Protein AF-A0A7Y5RL65-F1 (afdb_monomer)

Sequence (64 aa):
LALAPDPSFVVQGTNDTFGTPDELRAHLPAGTTLFEVPGAHSYPKGSRSALTQALTSIAGMLPG

Foldseek 3Di:
DPDDPDAAEEEAACAEPVAHPVRVVVVDDPRYHYQYFHDYPDRDPVRVVSVVVSVVVVVVVDDD

Secondary structure (DSSP, 8-state):
-PPPPPP-EEEEETT-TT--HHHHHTTSPTT-EEEEESSSSSPPGGGHHHHHHHHHHHHHHS--

Nearest PDB structures (foldseek):
  3qit-assembly2_D  TM=6.050E-01  e=3.395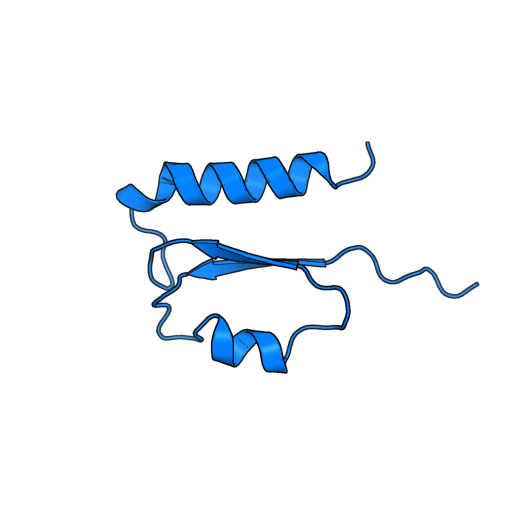E-01  Moorena producens 19L
  6ty7-assembly1_A  TM=5.904E-01  e=2.774E-01  synthetic construct
  8b6p-assembly1_A  TM=7.157E-01  e=5.359E+00  Rhodococcus sp. (in: high G+C Gram-positive bacteria)
  2wtm-assembly1_B  TM=5.866E-01  e=3.828E+00  Butyrivibrio proteoclasticus
  5ydo-assembly1_A  TM=4.110E-01  e=5.359E+00  Salmonella enterica

Radius of gyration: 13.13 Å; Cα contacts (8 Å, |Δi|>4): 72; chains: 1; bounding box: 23×27×41 Å

Structure (mmCIF, N/CA/C/O backbone):
data_AF-A0A7Y5RL65-F1
#
_entry.id   AF-A0A7Y5RL65-F1
#
loop_
_atom_site.group_PDB
_atom_site.id
_atom_site.type_symbol
_atom_site.label_atom_id
_atom_site.label_alt_id
_atom_site.label_comp_id
_atom_site.label_asym_id
_atom_site.label_entity_id
_atom_site.label_seq_id
_atom_site.pdbx_PDB_ins_code
_atom_site.Cartn_x
_atom_site.Cartn_y
_atom_site.Cartn_z
_atom_site.occupancy
_atom_site.B_iso_or_equiv
_atom_site.auth_seq_id
_atom_site.auth_comp_id
_atom_site.auth_asym_id
_atom_site.auth_atom_id
_atom_site.pdbx_PDB_model_num
ATOM 1 N N . LEU A 1 1 ? -8.806 -2.580 31.495 1.00 42.72 1 LEU A N 1
ATOM 2 C CA . LEU A 1 1 ? -9.190 -2.709 30.076 1.00 42.72 1 LEU A CA 1
ATOM 3 C C . LEU A 1 1 ? -7.909 -2.867 29.282 1.00 42.72 1 LEU A C 1
ATOM 5 O O . LEU A 1 1 ? -7.050 -2.005 29.414 1.00 42.72 1 LEU A O 1
ATOM 9 N N . ALA A 1 2 ? -7.739 -3.960 28.539 1.00 52.84 2 ALA A N 1
ATOM 10 C CA . ALA A 1 2 ? -6.707 -3.983 27.509 1.00 52.84 2 ALA A CA 1
ATOM 11 C C . ALA A 1 2 ? -7.136 -2.965 26.445 1.00 52.84 2 ALA A C 1
ATOM 13 O O . ALA A 1 2 ? -8.280 -3.021 25.990 1.00 52.84 2 ALA A O 1
ATOM 14 N N . LEU A 1 3 ? -6.276 -1.996 26.130 1.00 57.88 3 LEU A N 1
ATOM 15 C CA . LEU A 1 3 ? -6.479 -1.151 24.957 1.00 57.88 3 LEU A CA 1
ATOM 16 C C . LEU A 1 3 ? -6.606 -2.098 23.758 1.00 57.88 3 LEU A C 1
ATOM 18 O O . LEU A 1 3 ? -5.812 -3.036 23.636 1.00 57.88 3 LEU A O 1
ATOM 22 N N . ALA A 1 4 ? -7.631 -1.911 22.924 1.00 58.84 4 ALA A N 1
ATOM 23 C CA . ALA A 1 4 ? -7.636 -2.573 21.626 1.00 58.84 4 ALA A CA 1
ATOM 24 C C . ALA A 1 4 ? -6.317 -2.201 20.927 1.00 58.84 4 ALA A C 1
ATOM 26 O O . ALA A 1 4 ? -5.891 -1.053 21.068 1.00 58.84 4 ALA A O 1
ATOM 27 N N . PRO A 1 5 ? -5.634 -3.144 20.258 1.00 65.00 5 PRO A N 1
ATOM 28 C CA . PRO A 1 5 ? -4.411 -2.809 19.546 1.00 65.00 5 PRO A CA 1
ATOM 29 C C . PRO A 1 5 ? -4.695 -1.656 18.582 1.00 65.00 5 PRO A C 1
ATOM 31 O O . PRO A 1 5 ? -5.704 -1.684 17.871 1.00 65.00 5 PRO A O 1
ATOM 34 N N . ASP A 1 6 ? -3.826 -0.644 18.593 1.00 73.94 6 ASP A N 1
ATOM 35 C CA . ASP A 1 6 ? -3.954 0.487 17.683 1.00 73.94 6 ASP A CA 1
ATOM 36 C C . 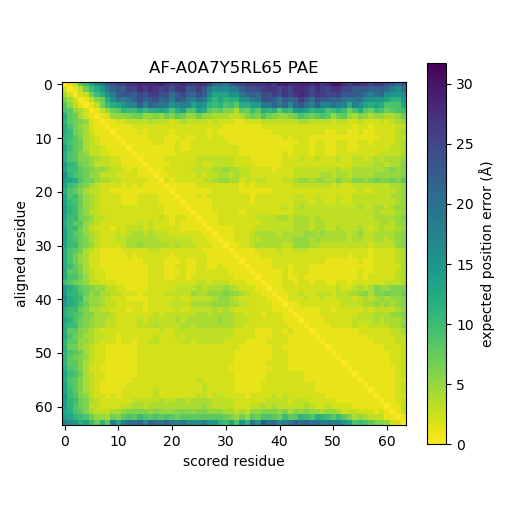ASP A 1 6 ? -3.958 -0.026 16.233 1.00 73.94 6 ASP A C 1
ATOM 38 O O . ASP A 1 6 ? -3.203 -0.953 15.897 1.00 73.94 6 ASP A O 1
ATOM 42 N N . PRO A 1 7 ? -4.812 0.540 15.361 1.00 85.81 7 PRO A N 1
ATOM 43 C CA . PRO A 1 7 ? -4.878 0.122 13.971 1.00 85.81 7 PRO A CA 1
ATOM 44 C C . PRO A 1 7 ? -3.492 0.243 13.333 1.00 85.81 7 PRO A C 1
ATOM 46 O O . PRO A 1 7 ? -2.855 1.295 13.366 1.00 85.81 7 PRO A O 1
ATOM 49 N N . SER A 1 8 ? -3.020 -0.867 12.770 1.00 91.00 8 SER A N 1
ATOM 50 C CA . SER A 1 8 ? -1.700 -0.969 12.157 1.00 91.00 8 SER A CA 1
ATOM 51 C C . SER A 1 8 ? -1.828 -0.990 10.637 1.00 91.00 8 SER A C 1
ATOM 53 O O . SER A 1 8 ? -2.650 -1.717 10.072 1.00 91.00 8 SER A O 1
ATOM 55 N N . PHE A 1 9 ? -0.991 -0.205 9.968 1.00 95.12 9 PHE A N 1
ATOM 56 C CA . PHE A 1 9 ? -0.966 -0.081 8.514 1.00 95.12 9 PHE A CA 1
ATOM 57 C C . PHE A 1 9 ? 0.457 -0.312 8.016 1.00 95.12 9 PHE A C 1
ATOM 59 O O . PHE A 1 9 ? 1.409 0.217 8.588 1.00 95.12 9 PHE A O 1
ATOM 66 N N . VAL A 1 10 ? 0.600 -1.070 6.934 1.00 96.31 10 VAL A N 1
ATOM 67 C CA . VAL A 1 10 ? 1.883 -1.308 6.271 1.00 96.31 10 VAL A CA 1
ATOM 68 C C . VAL A 1 10 ? 1.762 -0.923 4.807 1.00 96.31 10 VAL A C 1
ATOM 70 O O . VAL A 1 10 ? 0.770 -1.248 4.161 1.00 96.31 10 VAL A O 1
ATOM 73 N N . VAL A 1 11 ? 2.777 -0.245 4.276 1.00 97.69 11 VAL A N 1
ATOM 74 C CA . VAL A 1 11 ? 2.902 0.055 2.847 1.00 97.69 11 VAL A CA 1
ATOM 75 C C . VAL A 1 11 ? 4.145 -0.661 2.335 1.00 97.69 11 VAL A C 1
ATOM 77 O O . VAL A 1 11 ? 5.236 -0.373 2.825 1.00 97.69 11 VAL A O 1
ATOM 80 N N . GLN A 1 12 ? 3.975 -1.581 1.384 1.00 97.88 12 GLN A N 1
ATOM 81 C CA . GLN A 1 12 ? 5.042 -2.456 0.895 1.00 97.88 12 GLN A CA 1
ATOM 82 C C . GLN A 1 12 ? 5.198 -2.385 -0.626 1.00 97.88 12 GLN A C 1
ATOM 84 O O . GLN A 1 12 ? 4.218 -2.411 -1.374 1.00 97.88 12 GLN A O 1
ATOM 89 N N . GLY A 1 13 ? 6.451 -2.328 -1.084 1.00 98.06 13 GLY A N 1
ATOM 90 C CA . GLY A 1 13 ? 6.799 -2.453 -2.497 1.00 98.06 13 GLY A CA 1
ATOM 91 C C . GLY A 1 13 ? 6.500 -3.858 -3.020 1.00 98.06 13 GLY A C 1
ATOM 92 O O . GLY A 1 13 ? 6.920 -4.839 -2.412 1.00 98.06 13 GLY A O 1
ATOM 93 N N . THR A 1 14 ? 5.812 -3.979 -4.158 1.00 97.62 14 THR A N 1
ATOM 94 C CA . THR A 1 14 ? 5.430 -5.290 -4.727 1.00 97.62 14 THR A CA 1
ATOM 95 C C . THR A 1 14 ? 6.625 -6.190 -5.064 1.00 97.62 14 THR A C 1
ATOM 97 O O . THR A 1 14 ? 6.495 -7.407 -5.049 1.00 97.62 14 THR A O 1
ATOM 100 N N . ASN A 1 15 ? 7.784 -5.595 -5.362 1.00 95.81 15 ASN A N 1
ATOM 101 C CA . ASN A 1 15 ? 9.009 -6.268 -5.800 1.00 95.81 15 ASN A CA 1
ATOM 102 C C . ASN A 1 15 ? 10.191 -5.964 -4.856 1.00 95.81 15 ASN A C 1
ATOM 104 O O . ASN A 1 15 ? 11.336 -5.864 -5.304 1.00 95.81 15 ASN A O 1
ATOM 108 N N . ASP A 1 16 ? 9.927 -5.706 -3.573 1.00 96.50 16 ASP A N 1
ATOM 109 C CA . ASP A 1 16 ? 10.981 -5.472 -2.583 1.00 96.50 16 ASP A CA 1
ATOM 110 C C . ASP A 1 16 ? 11.788 -6.758 -2.331 1.00 96.50 16 ASP A C 1
ATOM 112 O O . ASP A 1 16 ? 11.247 -7.803 -1.976 1.00 96.50 16 ASP A O 1
ATOM 116 N N . THR A 1 17 ? 13.106 -6.674 -2.511 1.00 94.44 17 THR A N 1
ATOM 117 C CA . THR A 1 17 ? 14.042 -7.791 -2.331 1.00 94.44 17 THR A CA 1
ATOM 118 C C . THR A 1 17 ? 14.267 -8.174 -0.869 1.00 94.44 17 THR A C 1
ATOM 120 O O . THR A 1 17 ? 14.893 -9.196 -0.609 1.00 94.44 17 THR A O 1
ATOM 123 N N . PHE A 1 18 ? 13.807 -7.355 0.080 1.00 93.69 18 PHE A N 1
ATOM 124 C CA . PHE A 1 18 ? 13.878 -7.635 1.516 1.00 93.69 18 PHE A CA 1
ATOM 125 C C . PHE A 1 18 ? 12.587 -8.245 2.080 1.00 93.69 18 PHE A C 1
ATOM 127 O O . PHE A 1 18 ? 12.532 -8.548 3.270 1.00 93.69 18 PHE A O 1
ATOM 134 N N . GLY A 1 19 ? 11.569 -8.437 1.240 1.00 92.00 19 GLY A N 1
ATOM 135 C CA . GLY A 1 19 ? 10.317 -9.090 1.603 1.00 92.00 19 GLY A CA 1
ATOM 136 C C . GLY A 1 19 ? 9.190 -8.672 0.669 1.00 92.00 19 GLY A C 1
ATOM 137 O O . GLY A 1 19 ? 8.853 -7.495 0.562 1.00 92.00 19 GLY A O 1
ATOM 138 N N . THR A 1 20 ? 8.581 -9.635 -0.005 1.00 95.19 20 THR A N 1
ATOM 139 C CA . THR A 1 20 ? 7.395 -9.401 -0.833 1.00 95.19 20 THR A CA 1
ATOM 140 C C . THR A 1 20 ? 6.149 -9.194 0.036 1.00 95.19 20 THR A C 1
ATOM 142 O O . THR A 1 20 ? 6.125 -9.608 1.200 1.00 95.19 20 THR A O 1
ATOM 145 N N . PRO A 1 21 ? 5.070 -8.592 -0.499 1.00 96.69 21 PRO A N 1
ATOM 146 C CA . PRO A 1 21 ? 3.800 -8.491 0.221 1.00 96.69 21 PRO A CA 1
ATOM 147 C C . PRO A 1 21 ? 3.267 -9.839 0.727 1.00 96.69 21 PRO A C 1
ATOM 149 O O . PRO A 1 21 ? 2.757 -9.916 1.844 1.00 96.69 21 PRO A O 1
ATOM 152 N N . ASP A 1 22 ? 3.419 -10.903 -0.064 1.00 95.25 22 ASP A N 1
ATOM 153 C CA . ASP A 1 22 ? 2.961 -12.246 0.300 1.00 95.25 22 ASP A CA 1
ATOM 154 C C . ASP A 1 22 ? 3.755 -12.844 1.462 1.00 95.25 22 ASP A C 1
ATOM 156 O O . ASP A 1 22 ? 3.158 -13.387 2.393 1.00 95.25 22 ASP A O 1
ATOM 160 N N . GLU A 1 23 ? 5.082 -12.692 1.459 1.00 95.62 23 GLU A N 1
ATOM 161 C CA . GLU A 1 23 ? 5.926 -13.109 2.586 1.00 95.62 23 GLU A CA 1
ATOM 162 C C . GLU A 1 23 ? 5.576 -12.320 3.851 1.00 95.62 23 GLU A C 1
ATOM 164 O O . GLU A 1 23 ? 5.478 -12.887 4.939 1.00 95.62 23 GLU A O 1
ATOM 169 N N . LEU A 1 24 ? 5.319 -11.016 3.711 1.00 94.19 24 LEU A N 1
ATOM 170 C CA . LEU A 1 24 ? 5.026 -10.148 4.843 1.00 94.19 24 LEU A CA 1
ATOM 171 C C . LEU A 1 24 ? 3.702 -10.506 5.530 1.00 94.19 24 LEU A C 1
ATOM 173 O O . LEU A 1 24 ? 3.642 -10.517 6.759 1.00 94.19 24 LEU A O 1
ATOM 177 N N . ARG A 1 25 ? 2.650 -10.833 4.761 1.00 94.19 25 ARG A N 1
ATOM 178 C CA . ARG A 1 25 ? 1.303 -11.167 5.275 1.00 94.19 25 ARG A CA 1
ATOM 179 C C . ARG A 1 25 ? 1.324 -12.214 6.385 1.00 94.19 25 ARG A C 1
ATOM 181 O O . ARG A 1 25 ? 0.561 -12.086 7.339 1.00 94.19 25 ARG A O 1
ATOM 188 N N . ALA A 1 26 ? 2.195 -13.217 6.279 1.00 93.56 26 ALA A N 1
ATOM 189 C CA . ALA A 1 26 ? 2.308 -14.294 7.261 1.00 93.56 26 ALA A CA 1
ATOM 190 C C . ALA A 1 26 ? 2.820 -13.825 8.637 1.00 93.56 26 ALA A C 1
ATOM 192 O O . ALA A 1 26 ? 2.655 -14.531 9.631 1.00 93.56 26 ALA A O 1
ATOM 193 N N . HIS A 1 27 ? 3.432 -12.642 8.700 1.00 93.69 27 HIS A N 1
ATOM 194 C CA . HIS A 1 27 ? 4.054 -12.084 9.899 1.00 93.69 27 HIS A CA 1
ATOM 195 C C . HIS A 1 27 ? 3.299 -10.884 10.480 1.00 93.69 27 HIS A C 1
ATOM 197 O O . HIS A 1 27 ? 3.666 -10.394 11.550 1.00 93.69 27 HIS A O 1
ATOM 203 N N . LEU A 1 28 ? 2.258 -10.394 9.800 1.00 91.94 28 LEU A N 1
ATOM 204 C CA . LEU A 1 28 ? 1.512 -9.230 10.262 1.00 91.94 28 LEU A CA 1
ATOM 205 C C . LEU A 1 28 ? 0.557 -9.597 11.410 1.00 91.94 28 LEU A C 1
ATOM 207 O O . LEU A 1 28 ? -0.125 -10.623 11.345 1.00 91.94 28 LEU A O 1
ATOM 211 N N . PRO A 1 29 ? 0.440 -8.742 12.445 1.00 90.44 29 PRO A N 1
ATOM 212 C CA . PRO A 1 29 ? -0.605 -8.878 13.450 1.00 90.44 29 PRO A CA 1
ATOM 213 C C . PRO A 1 29 ? -1.995 -8.918 12.810 1.00 90.44 29 PRO A C 1
ATOM 215 O O . PRO A 1 29 ? -2.258 -8.228 11.817 1.00 90.44 29 PRO A O 1
ATOM 218 N N . ALA A 1 30 ? -2.909 -9.673 13.419 1.00 88.06 30 ALA A N 1
ATOM 219 C CA . ALA A 1 30 ? -4.303 -9.703 12.995 1.00 88.06 30 ALA A CA 1
ATOM 220 C C . ALA A 1 30 ? -4.898 -8.282 12.964 1.00 88.06 30 ALA A C 1
ATOM 222 O O . ALA A 1 30 ? -4.728 -7.510 13.906 1.00 88.06 30 ALA A O 1
ATOM 223 N N . GLY A 1 31 ? -5.596 -7.949 11.876 1.00 88.19 31 GLY A N 1
ATOM 224 C CA . GLY A 1 31 ? -6.189 -6.623 11.669 1.00 88.19 31 GLY A CA 1
ATOM 225 C C . GLY A 1 31 ? -5.261 -5.584 11.029 1.00 88.19 31 GLY A C 1
ATOM 226 O O . GLY A 1 31 ? -5.718 -4.481 10.741 1.00 88.19 31 GLY A O 1
ATOM 227 N N . THR A 1 32 ? -3.994 -5.917 10.752 1.00 93.06 32 THR A N 1
ATOM 228 C CA . THR A 1 32 ? -3.104 -5.027 9.989 1.00 93.06 32 THR A CA 1
ATOM 229 C C . THR A 1 32 ? -3.593 -4.884 8.551 1.00 93.06 32 THR A C 1
ATOM 231 O O . THR A 1 32 ? -3.840 -5.881 7.871 1.00 93.06 32 THR A O 1
ATOM 234 N N . THR A 1 33 ? -3.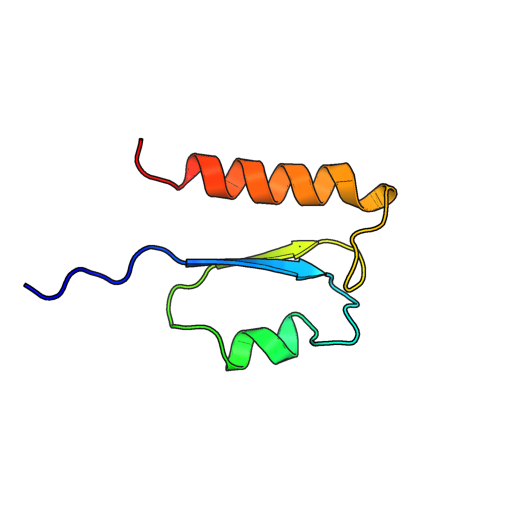684 -3.651 8.056 1.00 95.38 33 THR A N 1
ATOM 235 C CA . THR A 1 33 ? -3.976 -3.388 6.640 1.00 95.38 33 THR A CA 1
ATOM 236 C C . THR A 1 33 ? -2.673 -3.255 5.856 1.00 95.38 33 THR A C 1
ATOM 238 O O . THR A 1 33 ? -1.828 -2.428 6.197 1.00 95.38 33 THR A O 1
ATOM 241 N N . LEU A 1 34 ? -2.517 -4.050 4.796 1.00 96.88 34 LEU A N 1
ATOM 242 C CA . LEU A 1 34 ? -1.358 -4.019 3.903 1.00 96.88 34 LEU A CA 1
ATOM 243 C C . LEU A 1 34 ? -1.716 -3.328 2.581 1.00 96.88 34 LEU A C 1
ATOM 245 O O . LEU A 1 34 ? -2.572 -3.807 1.840 1.00 96.88 34 LEU A O 1
ATOM 249 N N . PHE A 1 35 ? -1.035 -2.225 2.281 1.00 97.88 35 PHE A N 1
ATOM 250 C CA . PHE A 1 35 ? -1.101 -1.516 1.009 1.00 97.88 35 PHE A CA 1
ATOM 251 C C . PHE A 1 35 ? 0.090 -1.905 0.141 1.00 97.88 35 PHE A C 1
ATOM 253 O O . PHE A 1 35 ? 1.242 -1.677 0.509 1.00 97.88 35 PHE A O 1
ATOM 260 N N . GLU A 1 36 ? -0.186 -2.450 -1.035 1.00 98.06 36 GLU A N 1
ATOM 261 C CA . GLU A 1 36 ? 0.844 -2.747 -2.023 1.00 98.06 36 GLU A CA 1
ATOM 262 C C . GLU A 1 36 ? 1.049 -1.560 -2.960 1.00 98.06 36 GLU A C 1
ATOM 264 O O . GLU A 1 36 ? 0.098 -0.992 -3.500 1.00 98.06 36 GLU A O 1
ATOM 269 N N . VAL A 1 37 ? 2.308 -1.191 -3.175 1.00 98.25 37 VAL A N 1
ATOM 270 C CA . VAL A 1 37 ? 2.698 -0.109 -4.077 1.00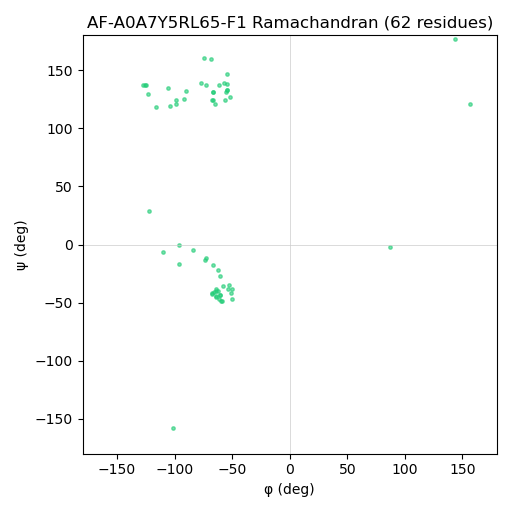 98.25 37 VAL A CA 1
ATOM 271 C C . VAL A 1 37 ? 3.666 -0.677 -5.112 1.00 98.25 37 VAL A C 1
ATOM 273 O O . VAL A 1 37 ? 4.648 -1.311 -4.726 1.00 98.25 37 VAL A O 1
ATOM 276 N N . PRO A 1 38 ? 3.453 -0.450 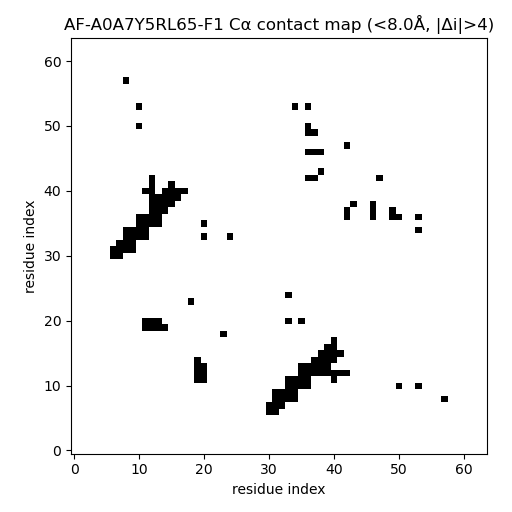-6.424 1.00 97.94 38 PRO A N 1
ATOM 277 C CA . PRO A 1 38 ? 4.411 -0.879 -7.437 1.00 97.94 38 PRO A CA 1
ATOM 278 C C . PRO A 1 38 ? 5.815 -0.374 -7.095 1.00 97.94 38 PRO A C 1
ATOM 280 O O . PRO A 1 38 ? 5.989 0.821 -6.871 1.00 97.94 38 PRO A O 1
ATOM 283 N N . GLY A 1 39 ? 6.824 -1.237 -7.039 1.00 95.75 39 GLY A N 1
ATOM 284 C CA . GLY A 1 39 ? 8.189 -0.816 -6.709 1.00 95.75 39 GLY A CA 1
ATOM 285 C C . GLY A 1 39 ? 8.960 -1.827 -5.875 1.00 95.75 39 GLY A C 1
ATOM 286 O O . GLY A 1 39 ? 8.428 -2.865 -5.503 1.00 95.75 39 GLY A O 1
ATOM 287 N N . ALA A 1 40 ? 10.227 -1.515 -5.616 1.00 94.62 40 ALA A N 1
ATOM 288 C CA . ALA A 1 40 ? 11.107 -2.304 -4.757 1.00 94.62 40 ALA A CA 1
ATOM 289 C C . ALA A 1 40 ? 11.229 -1.643 -3.372 1.00 94.62 40 ALA A C 1
ATOM 291 O O . ALA A 1 40 ? 10.395 -0.814 -3.010 1.00 94.62 40 ALA A O 1
ATOM 292 N N . HIS A 1 41 ? 12.299 -1.956 -2.635 1.00 95.38 41 HIS A N 1
ATOM 293 C CA . 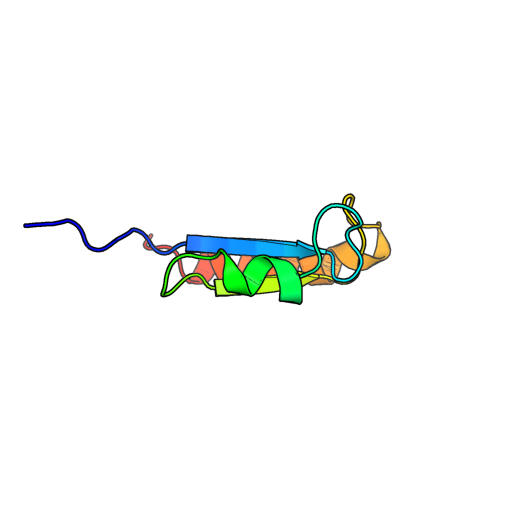HIS A 1 41 ? 12.593 -1.383 -1.318 1.00 95.38 41 HIS A CA 1
ATOM 294 C C . HIS A 1 41 ? 12.548 0.150 -1.284 1.00 95.38 41 HIS A C 1
ATOM 296 O O . HIS A 1 41 ? 12.024 0.775 -0.368 1.0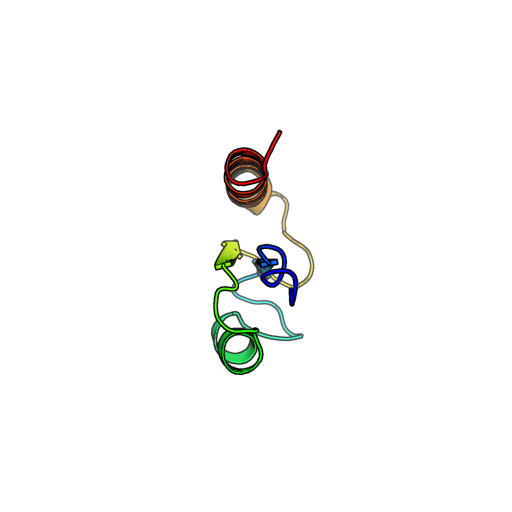0 95.38 41 HIS A O 1
ATOM 302 N N . SER A 1 42 ? 13.101 0.772 -2.326 1.00 95.00 42 SER A N 1
ATOM 303 C CA . SER A 1 42 ? 12.910 2.190 -2.600 1.00 95.00 42 SER A CA 1
ATOM 304 C C . SER A 1 42 ? 11.839 2.351 -3.668 1.00 95.00 42 SER A C 1
ATOM 306 O O . SER A 1 42 ? 11.973 1.826 -4.778 1.00 95.00 42 SER A O 1
ATOM 308 N N . TYR A 1 43 ? 10.797 3.120 -3.356 1.00 95.38 43 TYR A N 1
ATOM 309 C CA . TYR A 1 43 ? 9.741 3.419 -4.315 1.00 95.38 43 TYR A CA 1
ATOM 310 C C . TYR A 1 43 ? 10.298 4.238 -5.491 1.00 95.38 43 TYR A C 1
ATOM 312 O O . TYR A 1 43 ? 10.827 5.336 -5.280 1.00 95.38 43 TYR A O 1
ATOM 320 N N . PRO A 1 44 ? 10.191 3.752 -6.741 1.00 95.31 44 PRO A N 1
ATOM 321 C CA . PRO A 1 44 ? 10.626 4.525 -7.893 1.00 95.31 44 PRO A CA 1
ATOM 322 C C . PRO A 1 44 ? 9.715 5.744 -8.095 1.00 95.31 44 PRO A C 1
ATOM 324 O O . PRO A 1 44 ? 8.563 5.768 -7.663 1.00 95.31 44 PRO A O 1
ATOM 327 N N . LYS A 1 45 ? 10.200 6.767 -8.813 1.00 95.81 45 LYS A N 1
ATOM 328 C CA . LYS A 1 45 ? 9.433 8.009 -9.060 1.00 95.81 45 LYS A CA 1
ATOM 329 C C . LYS A 1 45 ? 8.036 7.757 -9.647 1.00 95.81 45 LY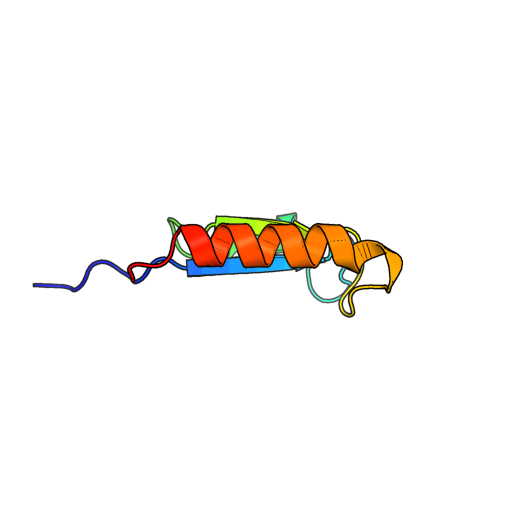S A C 1
ATOM 331 O O . LYS A 1 45 ? 7.103 8.479 -9.306 1.00 95.81 45 LYS A O 1
ATOM 336 N N . GLY A 1 46 ? 7.891 6.735 -10.497 1.00 96.69 46 GLY A N 1
ATOM 337 C CA . GLY A 1 46 ? 6.608 6.346 -11.098 1.00 96.69 46 GLY A CA 1
ATOM 338 C C . GLY A 1 46 ? 5.553 5.895 -10.081 1.00 96.69 46 GLY A C 1
ATOM 339 O O . GLY A 1 46 ? 4.361 6.010 -10.341 1.00 96.69 46 GLY A O 1
ATOM 340 N N . SER A 1 47 ? 5.974 5.473 -8.892 1.00 97.81 47 SER A N 1
ATOM 341 C CA . SER A 1 47 ? 5.094 4.986 -7.827 1.00 97.81 47 SER A CA 1
ATOM 342 C C . SER A 1 47 ? 4.511 6.095 -6.967 1.00 97.81 47 SER A C 1
ATOM 344 O O . SER A 1 47 ? 3.679 5.818 -6.108 1.00 97.81 47 SER A O 1
ATOM 346 N N . ARG A 1 48 ? 4.919 7.354 -7.188 1.00 97.56 48 ARG A N 1
ATOM 347 C CA . ARG A 1 48 ? 4.507 8.497 -6.364 1.00 97.56 48 ARG A CA 1
ATOM 348 C C . ARG A 1 48 ? 2.994 8.562 -6.174 1.00 97.56 48 ARG A C 1
ATOM 350 O O . ARG A 1 48 ? 2.550 8.727 -5.048 1.00 97.56 48 ARG A O 1
ATOM 357 N N . SER A 1 49 ? 2.215 8.416 -7.247 1.00 98.19 49 SER A N 1
ATOM 358 C CA . SER A 1 49 ? 0.752 8.502 -7.152 1.00 98.19 49 SER A CA 1
ATOM 359 C C . SER A 1 49 ? 0.165 7.389 -6.283 1.00 98.19 49 SER A C 1
ATOM 361 O O . SER A 1 49 ? -0.676 7.669 -5.436 1.00 98.19 49 SER A O 1
ATOM 363 N N . ALA A 1 50 ? 0.629 6.148 -6.459 1.00 98.00 50 ALA A N 1
ATOM 364 C CA . ALA A 1 50 ? 0.156 5.002 -5.685 1.00 98.00 50 ALA A CA 1
ATOM 365 C C . ALA A 1 50 ? 0.566 5.113 -4.208 1.00 98.00 50 ALA A C 1
ATOM 367 O O . ALA A 1 50 ? -0.255 4.906 -3.319 1.00 98.00 50 ALA A O 1
ATOM 368 N N . LEU A 1 51 ? 1.806 5.538 -3.942 1.00 9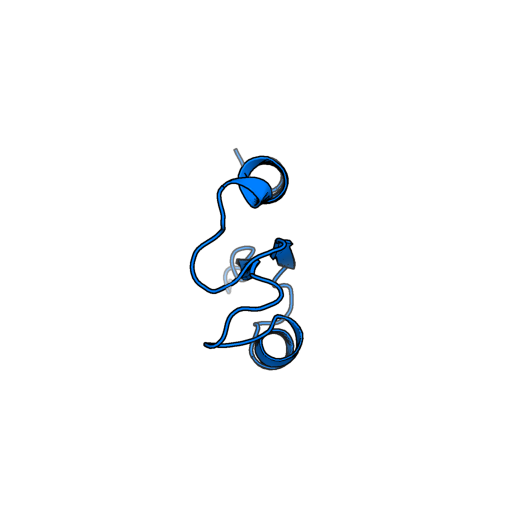8.12 51 LEU A N 1
ATOM 369 C CA . LEU A 1 51 ? 2.287 5.788 -2.585 1.00 98.12 51 LEU A CA 1
ATOM 370 C C . LEU A 1 51 ? 1.476 6.894 -1.897 1.00 98.12 51 LEU A C 1
ATOM 372 O O . LEU A 1 51 ? 1.031 6.720 -0.767 1.00 98.12 51 LEU A O 1
ATOM 376 N N . THR A 1 52 ? 1.244 8.022 -2.574 1.00 98.31 52 THR A N 1
ATOM 377 C CA . THR A 1 52 ? 0.416 9.105 -2.028 1.00 98.31 52 THR A CA 1
ATOM 378 C C . THR A 1 52 ? -1.009 8.631 -1.759 1.00 98.31 52 THR A C 1
ATOM 380 O O . THR A 1 52 ? -1.531 8.914 -0.688 1.00 98.31 52 THR A O 1
ATOM 383 N N . GLN A 1 53 ? -1.620 7.863 -2.665 1.00 98.56 53 GLN A N 1
ATOM 384 C CA . GLN A 1 53 ? -2.963 7.319 -2.462 1.00 98.56 53 GLN A CA 1
ATOM 385 C C . GLN A 1 53 ? -3.046 6.400 -1.233 1.00 98.56 53 GLN A C 1
ATOM 387 O O . GLN A 1 53 ? -3.993 6.519 -0.453 1.00 98.56 53 GLN A O 1
ATOM 392 N N . ALA A 1 54 ? -2.060 5.518 -1.035 1.00 98.19 54 ALA A N 1
ATOM 393 C CA . ALA A 1 54 ? -1.991 4.660 0.147 1.00 98.19 54 ALA A CA 1
ATOM 394 C C . ALA A 1 54 ? -1.917 5.498 1.435 1.00 98.19 54 ALA A C 1
ATOM 396 O O . ALA A 1 54 ? -2.721 5.310 2.346 1.00 98.19 54 ALA A O 1
ATOM 397 N N . LEU A 1 55 ? -1.027 6.496 1.475 1.00 97.88 55 LEU A N 1
ATOM 398 C CA . LEU A 1 55 ? -0.866 7.383 2.632 1.00 97.88 55 LEU A CA 1
ATOM 399 C C . LEU A 1 55 ? -2.114 8.237 2.905 1.00 97.88 55 LEU A C 1
ATOM 401 O O . LEU A 1 55 ? -2.506 8.392 4.058 1.00 97.88 55 LEU A O 1
ATOM 405 N N . THR A 1 56 ? -2.773 8.759 1.866 1.00 98.12 56 THR A N 1
ATOM 406 C CA . THR A 1 56 ? -4.039 9.495 2.007 1.00 98.12 56 THR A CA 1
ATOM 407 C C . THR A 1 56 ? -5.153 8.599 2.545 1.00 98.12 56 THR A C 1
ATOM 409 O O . THR A 1 56 ? -5.936 9.044 3.380 1.00 98.12 56 THR A O 1
ATOM 412 N N . SER A 1 57 ? -5.207 7.336 2.115 1.00 97.06 57 SER A N 1
ATOM 413 C CA . SER A 1 57 ? -6.191 6.369 2.618 1.00 97.06 57 SER A CA 1
ATOM 414 C C . SER A 1 57 ? -5.977 6.090 4.105 1.00 97.06 57 SER A C 1
ATOM 416 O O . SER A 1 57 ? -6.933 6.149 4.871 1.00 97.06 57 SER A O 1
ATOM 418 N N . ILE A 1 58 ? -4.724 5.871 4.521 1.00 95.62 58 ILE A N 1
ATOM 419 C CA . ILE A 1 58 ? -4.359 5.697 5.934 1.00 95.62 58 ILE A CA 1
ATOM 420 C C . ILE A 1 58 ? -4.761 6.932 6.743 1.00 95.62 58 ILE A C 1
ATOM 422 O O . ILE A 1 58 ? -5.426 6.801 7.765 1.00 95.62 58 ILE A O 1
ATOM 426 N N . ALA A 1 59 ? -4.423 8.134 6.268 1.00 94.50 59 ALA A N 1
ATOM 427 C CA . ALA A 1 59 ? -4.762 9.377 6.958 1.00 94.50 59 ALA A CA 1
ATOM 428 C C . ALA A 1 59 ? -6.277 9.541 7.178 1.00 94.50 59 ALA A C 1
ATOM 430 O O . ALA A 1 59 ? -6.682 10.026 8.227 1.00 94.50 59 ALA A O 1
ATOM 431 N N . GLY A 1 60 ? -7.111 9.099 6.231 1.00 94.00 60 GLY A N 1
ATOM 432 C CA . GLY A 1 60 ? -8.572 9.116 6.371 1.00 94.00 60 GLY A CA 1
ATOM 433 C C . GLY A 1 60 ? -9.146 8.064 7.331 1.00 94.00 60 GLY A C 1
ATOM 434 O O . GLY A 1 60 ? -10.319 8.155 7.683 1.00 94.00 60 GLY A O 1
ATOM 435 N N . MET A 1 61 ? -8.351 7.069 7.740 1.00 89.50 61 MET A N 1
ATOM 436 C CA . MET A 1 61 ? -8.741 6.028 8.703 1.00 89.50 61 MET A CA 1
ATOM 437 C C . MET A 1 61 ? -8.299 6.346 10.134 1.00 89.50 61 MET A C 1
ATOM 439 O O . MET A 1 61 ? -8.797 5.726 11.075 1.00 89.50 61 MET A O 1
ATOM 443 N N . LEU A 1 62 ? -7.357 7.276 10.309 1.00 85.44 62 LEU A N 1
ATOM 444 C CA . LEU A 1 62 ? -6.897 7.680 11.631 1.00 85.44 62 LEU A CA 1
ATOM 445 C C . LEU A 1 62 ? -7.972 8.530 12.328 1.00 85.44 62 LEU A C 1
ATOM 447 O O . LEU A 1 62 ? -8.575 9.396 11.688 1.00 85.44 62 LEU A O 1
ATOM 451 N N . PRO A 1 63 ? -8.223 8.308 13.630 1.00 79.44 63 PRO A N 1
ATOM 452 C CA . PRO A 1 63 ? -9.064 9.209 14.406 1.00 79.44 63 PRO A CA 1
ATOM 453 C C . PRO A 1 63 ? -8.426 10.607 14.439 1.00 79.44 63 PRO A C 1
ATOM 455 O O . PRO A 1 63 ? -7.206 10.730 14.574 1.00 79.44 63 PRO A O 1
ATOM 458 N N . GLY A 1 64 ? -9.261 11.635 14.259 1.00 66.44 64 GLY A N 1
ATOM 459 C CA . GLY A 1 64 ? -8.860 13.047 14.287 1.00 66.44 64 GLY A CA 1
ATOM 460 C C . GLY A 1 64 ? -8.641 13.600 15.686 1.00 66.44 64 GLY A C 1
ATOM 461 O O . GLY A 1 64 ? -9.193 13.022 16.649 1.00 66.44 64 GLY A O 1
#

Solvent-accessible surface area (backbone atoms only — not comparable to full-atom values): 4018 Å² total; per-residue (Å²): 130,83,75,75,79,74,88,44,77,46,81,39,25,58,61,14,88,91,53,33,57,76,67,46,59,81,73,53,63,89,81,50,47,78,42,78,27,71,31,28,83,65,69,46,82,88,26,49,66,54,49,50,50,51,54,53,52,51,60,73,69,52,86,129

pLDDT: mean 91.0, std 11.94, range [42.72, 98.56]

Mean predicted aligned error: 4.4 Å